Protein AF-A0A1G0RDV7-F1 (afdb_monomer_lite)

Sequence (109 aa):
MDTRDFYDDLFNNMIEGRGFKQSAVLSTDEDDYTVSVLFNNENALKKIFEIDWTGSNPFALIRESELYDAKQGDEIVIEDENEGSPFYIKEIQLNGKGAALIELSYDQT

pLDDT: mean 81.42, std 12.96, range [42.25, 94.56]

Radius of gyration: 13.07 Å; chains: 1; bounding box: 33×29×36 Å

Secondary structure (DSSP, 8-state):
--HHHHHHHHHHHGGGTTS--EEEEEE-SS-EEEEEEEET-HHHHHHHTS-----SS-EEEEEGGG-TT--TT-EEEETTSGGGPPEEEEEEEE-SSSEEEEEEESS--

Structure (mmCIF, N/CA/C/O backbone):
data_AF-A0A1G0RDV7-F1
#
_entry.id   AF-A0A1G0RDV7-F1
#
loop_
_atom_site.group_PDB
_atom_site.id
_atom_site.type_symbol
_atom_site.label_atom_id
_atom_site.label_alt_id
_atom_site.label_comp_id
_atom_site.label_asym_id
_atom_site.label_entity_id
_atom_site.label_seq_id
_atom_site.pdbx_PDB_ins_code
_atom_site.Cartn_x
_atom_site.Cartn_y
_atom_site.Cartn_z
_atom_site.occupancy
_atom_site.B_iso_or_equiv
_atom_site.auth_seq_id
_atom_site.auth_comp_id
_atom_site.auth_asym_id
_atom_site.auth_atom_id
_atom_site.pdbx_PDB_model_num
ATOM 1 N N . MET A 1 1 ? 8.151 -13.552 -20.509 1.00 55.28 1 MET A N 1
ATOM 2 C CA . MET A 1 1 ? 8.091 -13.214 -19.080 1.00 55.28 1 MET A CA 1
ATOM 3 C C . MET A 1 1 ? 6.745 -12.560 -18.895 1.00 55.28 1 MET A C 1
ATOM 5 O O . MET A 1 1 ? 6.481 -11.598 -19.613 1.00 55.28 1 MET A O 1
ATOM 9 N N . ASP A 1 2 ? 5.857 -13.180 -18.125 1.00 61.94 2 ASP A N 1
ATOM 10 C CA . ASP A 1 2 ? 4.539 -12.604 -17.869 1.00 61.94 2 ASP A CA 1
ATOM 11 C C . ASP A 1 2 ? 4.734 -11.311 -17.063 1.00 61.94 2 ASP A C 1
ATOM 13 O O . ASP A 1 2 ? 5.685 -11.205 -16.283 1.00 61.94 2 ASP A O 1
ATOM 17 N N . THR A 1 3 ? 3.896 -10.296 -17.267 1.00 57.94 3 THR A N 1
ATOM 18 C CA . THR A 1 3 ? 4.032 -9.042 -16.508 1.00 57.94 3 THR A CA 1
ATOM 19 C C . THR A 1 3 ? 3.881 -9.303 -15.016 1.00 57.94 3 THR A C 1
ATOM 21 O O . THR A 1 3 ? 4.558 -8.663 -14.224 1.00 57.94 3 THR A O 1
ATOM 24 N N . ARG A 1 4 ? 3.079 -10.306 -14.645 1.00 59.06 4 ARG A N 1
ATOM 25 C CA . ARG A 1 4 ? 2.892 -10.740 -13.260 1.00 59.06 4 ARG A CA 1
ATOM 26 C C . ARG A 1 4 ? 4.187 -11.261 -12.624 1.00 59.06 4 ARG A C 1
ATOM 28 O O . ARG A 1 4 ? 4.545 -10.798 -11.547 1.00 59.06 4 ARG A O 1
ATOM 35 N N . ASP A 1 5 ? 4.927 -12.112 -13.338 1.00 64.69 5 ASP A N 1
ATOM 36 C CA . ASP A 1 5 ? 6.223 -12.634 -12.877 1.00 64.69 5 ASP A CA 1
ATOM 37 C C . ASP A 1 5 ? 7.239 -11.504 -12.684 1.00 64.69 5 ASP A C 1
ATOM 39 O O . ASP A 1 5 ? 8.012 -11.522 -11.736 1.00 64.69 5 ASP A O 1
ATOM 43 N N . PHE A 1 6 ? 7.214 -10.483 -13.551 1.00 66.50 6 PHE A N 1
ATOM 44 C CA . PHE A 1 6 ? 8.087 -9.318 -13.412 1.00 66.50 6 PHE A CA 1
ATOM 45 C C . PHE A 1 6 ? 7.798 -8.526 -12.135 1.00 66.50 6 PHE A C 1
ATOM 47 O O . PHE A 1 6 ? 8.747 -8.110 -11.482 1.00 66.50 6 PHE A O 1
ATOM 54 N N . TYR A 1 7 ? 6.532 -8.308 -11.762 1.00 64.62 7 TYR A N 1
ATOM 55 C CA . TYR A 1 7 ? 6.209 -7.583 -10.527 1.00 64.62 7 TYR A CA 1
ATOM 56 C C . TYR A 1 7 ? 6.463 -8.428 -9.284 1.00 64.62 7 TYR A C 1
ATOM 58 O O . TYR A 1 7 ? 7.006 -7.898 -8.318 1.00 64.62 7 TYR A O 1
ATOM 66 N N . ASP A 1 8 ? 6.170 -9.727 -9.315 1.00 67.25 8 ASP A N 1
ATOM 67 C CA . ASP A 1 8 ? 6.534 -10.632 -8.223 1.00 67.25 8 ASP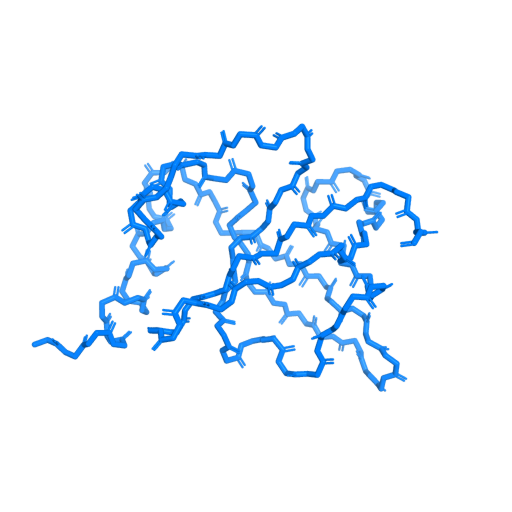 A CA 1
ATOM 68 C C . ASP A 1 8 ? 8.053 -10.663 -8.027 1.00 67.25 8 ASP A C 1
ATOM 70 O O . ASP A 1 8 ? 8.530 -10.443 -6.911 1.00 67.25 8 ASP A O 1
ATOM 74 N N . ASP A 1 9 ? 8.820 -10.810 -9.110 1.00 69.31 9 ASP A N 1
ATOM 75 C CA . ASP A 1 9 ? 10.278 -10.728 -9.092 1.00 69.31 9 ASP A CA 1
ATOM 76 C C . ASP A 1 9 ? 10.767 -9.341 -8.688 1.00 69.31 9 ASP A C 1
ATOM 78 O O . ASP A 1 9 ? 11.767 -9.243 -7.995 1.00 69.31 9 ASP A O 1
ATOM 82 N N . LEU A 1 10 ? 10.109 -8.252 -9.072 1.00 67.12 10 LEU A N 1
ATOM 83 C CA . LEU A 1 10 ? 10.519 -6.898 -8.705 1.00 67.12 10 LEU A CA 1
ATOM 84 C C . LEU A 1 10 ? 10.269 -6.626 -7.217 1.00 67.12 10 LEU A C 1
ATOM 86 O O . LEU A 1 10 ? 11.157 -6.104 -6.544 1.00 67.12 10 LEU A O 1
ATOM 90 N N . PHE A 1 11 ? 9.119 -7.038 -6.680 1.00 67.06 11 PHE A N 1
ATOM 91 C CA . PHE A 1 11 ? 8.852 -7.016 -5.241 1.00 67.06 11 PHE A CA 1
ATOM 92 C C . PHE A 1 11 ? 9.804 -7.939 -4.479 1.00 67.06 11 PHE A C 1
ATOM 94 O O . PHE A 1 11 ? 10.169 -7.598 -3.361 1.00 67.06 11 PHE A O 1
ATOM 101 N N . ASN A 1 12 ? 10.227 -9.063 -5.072 1.00 66.00 12 ASN A N 1
ATOM 102 C CA . ASN A 1 12 ? 11.181 -10.003 -4.477 1.00 66.00 12 ASN A CA 1
ATOM 103 C C . ASN A 1 12 ? 12.653 -9.559 -4.613 1.00 66.00 12 ASN A C 1
ATOM 105 O O . ASN A 1 12 ? 13.457 -9.870 -3.747 1.00 66.00 12 ASN A O 1
ATOM 109 N N . ASN A 1 13 ? 13.029 -8.823 -5.663 1.00 60.53 13 ASN A N 1
ATOM 110 C CA . ASN A 1 13 ? 14.410 -8.396 -5.938 1.00 60.53 13 ASN A CA 1
ATOM 111 C C . ASN A 1 13 ? 14.721 -7.005 -5.374 1.00 60.53 13 ASN A C 1
ATOM 113 O O . ASN A 1 13 ? 15.866 -6.725 -5.025 1.00 60.53 13 ASN A O 1
ATOM 117 N N . MET A 1 14 ? 13.729 -6.117 -5.228 1.00 59.03 14 MET A N 1
ATOM 118 C CA . MET A 1 14 ? 13.939 -4.847 -4.515 1.00 59.03 14 MET A CA 1
ATOM 119 C C . MET A 1 14 ? 14.223 -5.052 -3.014 1.00 59.03 14 MET A C 1
ATOM 121 O O . MET A 1 14 ? 14.718 -4.129 -2.368 1.00 59.03 14 MET A O 1
ATOM 125 N N . ILE A 1 15 ? 14.037 -6.284 -2.519 1.00 50.41 15 ILE A N 1
ATOM 126 C CA . ILE A 1 15 ? 14.410 -6.789 -1.186 1.00 50.41 15 ILE A CA 1
ATOM 127 C C . ILE A 1 15 ? 15.919 -6.705 -0.928 1.00 50.41 15 ILE A C 1
ATOM 129 O O . ILE A 1 15 ? 16.330 -6.455 0.201 1.00 50.41 15 ILE A O 1
ATOM 133 N N . GLU A 1 16 ? 16.766 -6.859 -1.946 1.00 48.00 16 GLU A N 1
ATOM 134 C CA . GLU A 1 16 ? 18.219 -6.950 -1.733 1.00 48.00 16 GLU A CA 1
ATOM 135 C C . GLU A 1 16 ? 18.950 -5.602 -1.898 1.00 48.00 16 GLU A C 1
ATOM 137 O O . GLU A 1 16 ? 20.147 -5.496 -1.633 1.00 48.00 16 GLU A O 1
ATOM 142 N N . GLY A 1 17 ? 18.250 -4.544 -2.333 1.00 42.25 17 GLY A N 1
ATOM 143 C CA . GLY A 1 17 ? 18.893 -3.456 -3.076 1.00 42.25 17 GLY A CA 1
ATOM 144 C C . GLY A 1 17 ? 18.825 -2.026 -2.537 1.00 42.25 17 GLY A C 1
ATOM 145 O O . GLY A 1 17 ? 19.352 -1.169 -3.241 1.00 42.25 17 GLY A O 1
ATOM 146 N N . ARG A 1 18 ? 18.249 -1.749 -1.349 1.00 46.16 18 ARG A N 1
ATOM 147 C CA . ARG A 1 18 ? 18.056 -0.407 -0.696 1.00 46.16 18 ARG A CA 1
ATOM 148 C C . ARG A 1 18 ? 16.605 0.105 -0.583 1.00 46.16 18 ARG A C 1
ATOM 150 O O . ARG A 1 18 ? 16.389 1.309 -0.487 1.00 46.16 18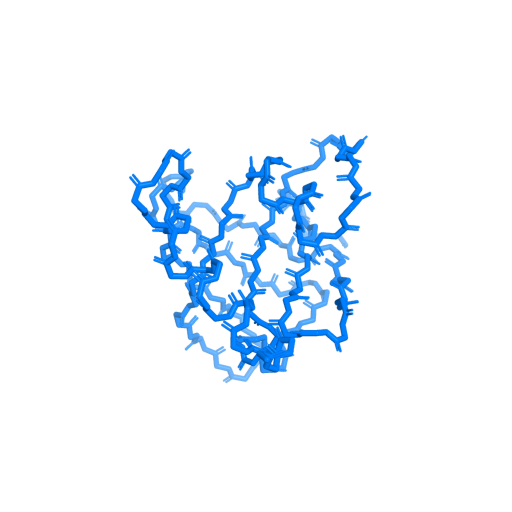 ARG A O 1
ATOM 157 N N . GLY A 1 19 ? 15.611 -0.774 -0.540 1.00 53.34 19 GLY A N 1
ATOM 158 C CA . GLY A 1 19 ? 14.264 -0.412 -0.095 1.00 53.34 19 GLY A CA 1
ATOM 159 C C . GLY A 1 19 ? 13.689 -1.581 0.673 1.00 53.34 19 GLY A C 1
ATOM 160 O O . GLY A 1 19 ? 13.185 -2.511 0.055 1.00 53.34 19 GLY A O 1
ATOM 161 N N . PHE A 1 20 ? 13.876 -1.586 1.991 1.00 63.38 20 PHE A N 1
ATOM 162 C CA . PHE A 1 20 ? 13.474 -2.707 2.831 1.00 63.38 20 PHE A CA 1
ATOM 163 C C . PHE A 1 20 ? 11.976 -2.950 2.655 1.00 63.38 20 PHE A C 1
ATOM 165 O O . PHE A 1 20 ? 11.170 -2.034 2.801 1.00 63.38 20 PHE A O 1
ATOM 172 N N . LYS A 1 21 ? 11.626 -4.179 2.273 1.00 74.31 21 LYS A N 1
ATOM 173 C CA . LYS A 1 21 ? 10.262 -4.685 2.353 1.00 74.31 21 LYS A CA 1
ATOM 174 C C . LYS A 1 21 ? 9.864 -4.613 3.823 1.00 74.31 21 LYS A C 1
ATOM 176 O O . LYS A 1 21 ? 10.498 -5.275 4.640 1.00 74.31 21 LYS A O 1
ATOM 181 N N . GLN A 1 22 ? 8.876 -3.789 4.133 1.00 81.94 22 GLN A N 1
ATOM 182 C CA . GLN A 1 22 ? 8.375 -3.632 5.489 1.00 81.94 22 GLN A CA 1
ATOM 183 C C . GLN A 1 22 ? 7.088 -4.432 5.635 1.00 81.94 22 GLN A C 1
ATOM 185 O O . GLN A 1 22 ? 6.296 -4.540 4.693 1.00 81.94 22 GLN A O 1
ATOM 190 N N . SER A 1 23 ? 6.911 -5.022 6.808 1.00 87.19 23 SER A N 1
ATOM 191 C CA . SER A 1 23 ? 5.628 -5.579 7.202 1.00 87.19 23 SER A CA 1
ATOM 192 C C . SER A 1 23 ? 4.714 -4.433 7.608 1.00 87.19 23 SER A C 1
ATOM 194 O O . SER A 1 23 ? 5.128 -3.512 8.315 1.00 87.19 23 SER A O 1
ATOM 196 N N . ALA A 1 24 ? 3.469 -4.493 7.162 1.00 89.44 24 ALA A N 1
ATOM 197 C CA . ALA A 1 24 ? 2.425 -3.624 7.661 1.00 89.44 24 ALA A CA 1
ATOM 198 C C . ALA A 1 24 ? 1.194 -4.452 8.016 1.00 89.44 24 ALA A C 1
ATOM 200 O O . ALA A 1 24 ? 0.932 -5.478 7.391 1.00 89.44 24 ALA A O 1
ATOM 201 N N . VAL A 1 25 ? 0.445 -4.020 9.018 1.00 92.06 25 VAL A N 1
ATOM 202 C CA . VAL A 1 25 ? -0.873 -4.564 9.339 1.00 92.06 25 VAL A CA 1
ATOM 203 C C . VAL A 1 25 ? -1.898 -3.641 8.711 1.00 92.06 25 VAL A C 1
ATOM 205 O O . VAL A 1 25 ? -1.880 -2.444 8.985 1.00 92.06 25 VAL A O 1
ATOM 208 N N . LEU A 1 26 ? -2.740 -4.189 7.843 1.00 92.75 26 LEU A N 1
ATOM 209 C CA . LEU A 1 26 ? -3.863 -3.483 7.249 1.00 92.75 26 LEU A CA 1
ATOM 210 C C . LEU A 1 26 ? -5.133 -3.932 7.972 1.00 92.75 26 LEU A C 1
ATOM 212 O O . LEU A 1 26 ? -5.397 -5.132 8.071 1.00 92.75 26 LEU A O 1
ATOM 216 N N . SER A 1 27 ? -5.869 -2.963 8.498 1.00 92.38 27 SER A N 1
ATOM 217 C CA . SER A 1 27 ? -7.082 -3.159 9.286 1.00 92.38 27 SER A CA 1
ATOM 218 C C . SER A 1 27 ? -8.277 -2.656 8.494 1.00 92.38 27 SER A C 1
ATOM 220 O O . SER A 1 27 ? -8.400 -1.459 8.222 1.00 92.38 27 SER A O 1
ATOM 222 N N . THR A 1 28 ? -9.136 -3.593 8.103 1.00 89.88 28 THR A N 1
ATOM 223 C CA . THR A 1 28 ? -10.370 -3.332 7.350 1.00 89.88 28 THR A CA 1
ATOM 224 C C . THR A 1 28 ? -11.592 -3.453 8.263 1.00 89.88 28 THR A C 1
ATOM 226 O O . THR A 1 28 ? -11.481 -3.848 9.421 1.00 89.88 28 THR A O 1
ATOM 229 N N . ASP A 1 29 ? -12.787 -3.166 7.740 1.00 86.44 29 ASP A N 1
ATOM 230 C CA . ASP A 1 29 ? -14.039 -3.401 8.479 1.00 86.44 29 ASP A CA 1
ATOM 231 C C . ASP A 1 29 ? -14.277 -4.886 8.833 1.00 86.44 29 ASP A C 1
ATOM 233 O O . ASP A 1 29 ? -15.076 -5.176 9.728 1.00 86.44 29 ASP A O 1
ATOM 237 N N . GLU A 1 30 ? -13.653 -5.822 8.108 1.00 84.25 30 GLU A N 1
ATOM 238 C CA . GLU A 1 30 ? -13.906 -7.261 8.248 1.00 84.25 30 GLU A CA 1
ATOM 239 C C . GLU A 1 30 ? -12.837 -7.973 9.081 1.00 84.25 30 GLU A C 1
ATOM 241 O O . GLU A 1 30 ? -13.185 -8.699 10.011 1.00 84.25 30 GLU A O 1
ATOM 246 N N . ASP A 1 31 ? -11.559 -7.757 8.762 1.00 88.94 31 ASP A N 1
ATOM 247 C CA . ASP A 1 31 ? -10.424 -8.423 9.406 1.00 88.94 31 ASP A CA 1
ATOM 248 C C . ASP A 1 31 ? -9.137 -7.578 9.333 1.00 88.94 31 ASP A C 1
ATOM 250 O O . ASP A 1 31 ? -8.974 -6.704 8.472 1.00 88.94 31 ASP A O 1
ATOM 254 N N . ASP A 1 32 ? -8.198 -7.919 10.219 1.00 91.25 32 ASP A N 1
ATOM 255 C CA . ASP A 1 32 ? -6.818 -7.436 10.206 1.00 91.25 32 ASP A CA 1
ATOM 256 C C . ASP A 1 32 ? -5.910 -8.466 9.525 1.00 91.25 32 ASP A C 1
ATOM 258 O O . ASP A 1 32 ? -5.941 -9.659 9.852 1.00 91.25 32 ASP A O 1
ATOM 262 N N . TYR A 1 33 ? -5.039 -8.024 8.622 1.00 91.06 33 TYR A N 1
ATOM 263 C CA . TYR A 1 33 ? -4.071 -8.913 7.980 1.00 91.06 33 TYR A CA 1
ATOM 264 C C . TYR A 1 33 ? -2.731 -8.238 7.708 1.00 91.06 33 TYR A C 1
ATOM 266 O O . TYR A 1 33 ? -2.623 -7.040 7.454 1.00 91.06 33 TYR A O 1
ATOM 274 N N . THR A 1 34 ? -1.671 -9.043 7.756 1.00 90.44 34 THR A N 1
ATOM 275 C CA . THR A 1 34 ? -0.314 -8.577 7.475 1.00 90.44 34 THR A CA 1
ATOM 276 C C . THR A 1 34 ? -0.057 -8.564 5.976 1.00 90.44 34 THR A C 1
ATOM 278 O O . THR A 1 34 ? -0.247 -9.568 5.286 1.00 90.44 34 THR A O 1
ATOM 281 N N . VAL A 1 35 ? 0.447 -7.438 5.494 1.00 88.62 35 VAL A N 1
ATOM 282 C CA . VAL A 1 35 ? 0.824 -7.204 4.108 1.00 88.62 35 VAL A CA 1
ATOM 283 C C . VAL A 1 35 ? 2.281 -6.802 3.999 1.00 88.62 35 VAL A C 1
ATOM 285 O O . VAL A 1 35 ? 2.913 -6.304 4.932 1.00 88.62 35 VAL A O 1
ATOM 288 N N . SER A 1 36 ? 2.817 -7.014 2.808 1.00 87.06 36 SER A N 1
ATOM 289 C CA . SER A 1 36 ? 4.154 -6.582 2.447 1.00 87.06 36 SER A CA 1
ATOM 290 C C . SER A 1 36 ? 4.121 -5.239 1.730 1.00 87.06 36 SER A C 1
ATOM 292 O O . SER A 1 36 ? 3.541 -5.139 0.650 1.00 87.06 36 SER A O 1
ATOM 294 N N . VAL A 1 37 ? 4.812 -4.229 2.257 1.00 87.81 37 VAL A N 1
ATOM 295 C CA . VAL A 1 37 ? 4.843 -2.898 1.638 1.00 87.81 37 VAL A CA 1
ATOM 296 C C . VAL A 1 37 ? 6.249 -2.405 1.330 1.00 87.81 37 VAL A C 1
ATOM 298 O O . VAL A 1 37 ? 7.235 -2.742 1.988 1.00 87.81 37 VAL A O 1
ATOM 301 N N . LEU A 1 38 ? 6.334 -1.554 0.312 1.00 88.50 38 LEU A N 1
ATOM 302 C CA . LEU A 1 38 ? 7.478 -0.684 0.068 1.00 88.50 38 LEU A CA 1
ATOM 303 C C . LEU A 1 38 ? 7.059 0.739 0.419 1.00 88.50 38 LEU A C 1
ATOM 305 O O . LEU A 1 38 ? 6.427 1.427 -0.386 1.00 88.50 38 LEU A O 1
ATOM 309 N N . PHE A 1 39 ? 7.391 1.160 1.632 1.00 88.44 39 PHE A N 1
ATOM 310 C CA . PHE A 1 39 ? 7.038 2.477 2.142 1.00 88.44 39 PHE A CA 1
ATOM 311 C C . PHE A 1 39 ? 7.963 3.564 1.582 1.00 88.44 39 PHE A C 1
ATOM 313 O O . PHE A 1 39 ? 9.183 3.388 1.565 1.00 88.44 39 PHE A O 1
ATOM 320 N N . ASN A 1 40 ? 7.385 4.666 1.092 1.00 88.44 40 ASN A N 1
ATOM 321 C CA . ASN A 1 40 ? 8.072 5.853 0.559 1.00 88.44 40 ASN A CA 1
ATOM 322 C C . ASN A 1 40 ? 9.240 5.550 -0.400 1.00 88.44 40 ASN A C 1
ATOM 324 O O . ASN A 1 40 ? 10.256 6.248 -0.437 1.00 88.44 40 ASN A O 1
ATOM 328 N N . ASN A 1 41 ? 9.115 4.493 -1.204 1.00 87.06 41 ASN A N 1
ATOM 329 C CA . ASN A 1 41 ? 10.167 4.073 -2.121 1.00 87.06 41 ASN A CA 1
ATOM 330 C C . ASN A 1 41 ? 9.955 4.675 -3.518 1.00 87.06 41 ASN A C 1
ATOM 332 O O . ASN A 1 41 ? 9.383 4.045 -4.409 1.00 87.06 41 ASN A O 1
ATOM 336 N N . GLU A 1 42 ? 10.452 5.895 -3.727 1.00 87.12 42 GLU A N 1
ATOM 337 C CA . GLU A 1 42 ? 10.322 6.622 -5.003 1.00 87.12 42 GLU A CA 1
ATOM 338 C C . GLU A 1 42 ? 10.969 5.886 -6.186 1.00 87.12 42 GLU A C 1
ATOM 340 O O . GLU A 1 42 ? 10.454 5.903 -7.303 1.00 87.12 42 GLU A O 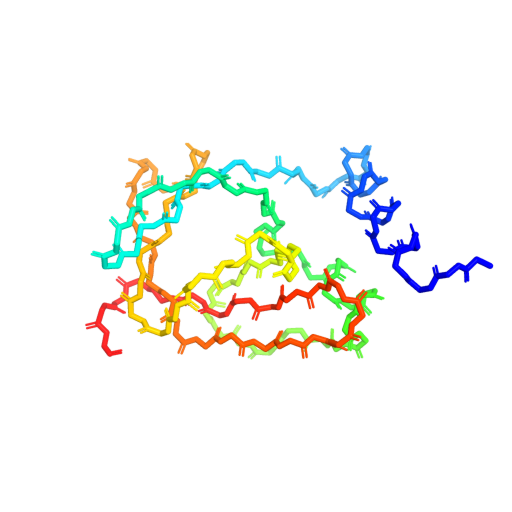1
ATOM 345 N N . ASN A 1 43 ? 12.079 5.179 -5.950 1.00 83.38 43 ASN A N 1
ATOM 346 C CA . ASN A 1 43 ? 12.743 4.400 -6.997 1.00 83.38 43 ASN A CA 1
ATOM 347 C C . ASN A 1 43 ? 11.862 3.242 -7.479 1.00 83.38 43 ASN A C 1
ATOM 349 O O . ASN A 1 43 ? 11.808 2.961 -8.678 1.00 83.38 43 ASN A O 1
ATOM 353 N N . ALA A 1 44 ? 11.197 2.558 -6.547 1.00 82.00 44 ALA A N 1
ATOM 354 C CA . ALA A 1 44 ? 10.237 1.509 -6.856 1.00 82.00 44 ALA A CA 1
ATOM 355 C C . ALA A 1 44 ? 9.023 2.083 -7.587 1.00 82.00 44 ALA A C 1
ATOM 357 O O . ALA A 1 44 ? 8.626 1.534 -8.612 1.00 82.00 44 ALA A O 1
ATOM 358 N N . LEU A 1 45 ? 8.498 3.219 -7.123 1.00 86.88 45 LEU A N 1
ATOM 359 C CA . LEU A 1 45 ? 7.374 3.897 -7.762 1.00 86.88 45 LEU A CA 1
ATOM 360 C C . LEU A 1 45 ? 7.688 4.217 -9.226 1.00 86.88 45 LEU A C 1
ATOM 362 O O . LEU A 1 45 ? 6.955 3.802 -10.122 1.00 86.88 45 LEU A O 1
ATOM 366 N N . LYS A 1 46 ? 8.834 4.850 -9.483 1.00 87.31 46 LYS A N 1
ATOM 367 C CA . LYS A 1 46 ? 9.272 5.190 -10.839 1.00 87.31 46 LYS A CA 1
ATOM 368 C C . LYS A 1 46 ? 9.474 3.966 -11.727 1.00 87.31 46 LYS A C 1
ATOM 370 O O . LYS A 1 46 ? 9.244 4.038 -12.926 1.00 87.31 46 LYS A O 1
ATOM 375 N N . LYS A 1 47 ? 9.896 2.829 -11.172 1.00 83.75 47 LYS A N 1
ATOM 376 C CA . LYS A 1 47 ? 10.057 1.582 -11.939 1.00 83.75 47 LYS A CA 1
ATOM 377 C C . LYS A 1 47 ? 8.736 0.862 -12.210 1.00 83.75 47 LYS A C 1
ATOM 379 O O . LYS A 1 47 ? 8.600 0.244 -13.260 1.00 83.75 47 LYS A O 1
ATOM 384 N N . ILE A 1 48 ? 7.803 0.888 -11.260 1.00 83.00 48 ILE A N 1
ATOM 385 C CA . ILE A 1 48 ? 6.552 0.116 -11.307 1.00 83.00 48 ILE A CA 1
ATOM 386 C C . ILE A 1 48 ? 5.461 0.874 -12.058 1.00 83.00 48 ILE A C 1
ATOM 388 O O . ILE A 1 48 ? 4.763 0.280 -12.883 1.00 83.00 48 ILE A O 1
ATOM 392 N N . PHE A 1 49 ? 5.325 2.159 -11.741 1.00 85.50 49 PHE A N 1
ATOM 393 C CA . PHE A 1 49 ? 4.272 3.052 -12.217 1.00 85.50 49 PHE A CA 1
ATOM 394 C C . PHE A 1 49 ? 4.771 4.052 -13.264 1.00 85.50 49 PHE A C 1
ATOM 396 O O . PHE A 1 49 ? 3.954 4.752 -13.848 1.00 85.50 49 PHE A O 1
ATOM 403 N N . GLU A 1 50 ? 6.086 4.129 -13.513 1.00 88.31 50 GLU A N 1
ATOM 404 C CA . GLU A 1 50 ? 6.685 5.084 -14.463 1.00 88.31 50 GLU A CA 1
ATOM 405 C C . GLU A 1 50 ? 6.345 6.550 -14.141 1.00 88.31 50 GLU A C 1
ATOM 407 O O . GLU A 1 50 ? 6.359 7.413 -15.019 1.00 88.31 50 GLU A O 1
ATOM 412 N N . ILE A 1 51 ? 6.067 6.836 -12.863 1.00 86.44 51 ILE A N 1
ATOM 413 C CA . ILE A 1 51 ? 5.717 8.168 -12.359 1.00 86.44 51 ILE A CA 1
ATOM 414 C C . ILE A 1 51 ? 6.729 8.631 -11.310 1.00 86.44 51 ILE A C 1
ATOM 416 O O . ILE A 1 51 ? 7.341 7.823 -10.610 1.00 86.44 51 ILE A O 1
ATOM 420 N N . ASP A 1 52 ? 6.878 9.945 -11.189 1.00 87.31 52 ASP A N 1
ATOM 421 C CA . ASP A 1 52 ? 7.604 10.579 -10.092 1.00 87.31 52 ASP A CA 1
ATOM 422 C C . ASP A 1 52 ? 6.592 11.002 -9.015 1.00 87.31 52 ASP A C 1
ATOM 424 O O . ASP A 1 52 ? 5.548 11.575 -9.338 1.00 87.31 52 ASP A O 1
ATOM 428 N N . TRP A 1 53 ? 6.871 10.705 -7.740 1.00 87.44 53 TRP A N 1
ATOM 429 C CA . TRP A 1 53 ? 5.984 11.109 -6.647 1.00 87.44 53 TRP A CA 1
ATOM 430 C C . TRP A 1 53 ? 6.028 12.628 -6.478 1.00 87.44 53 TRP A C 1
ATOM 432 O O . TRP A 1 53 ? 7.095 13.213 -6.305 1.00 87.44 53 TRP A O 1
ATOM 442 N N . THR A 1 54 ? 4.865 13.274 -6.516 1.00 85.19 54 THR A N 1
ATOM 443 C CA . THR A 1 54 ? 4.737 14.726 -6.299 1.00 85.19 54 THR A CA 1
ATOM 444 C C . THR A 1 54 ? 3.890 15.067 -5.075 1.00 85.19 54 THR A C 1
ATOM 446 O O . THR A 1 54 ? 3.604 16.241 -4.839 1.00 85.19 54 THR A O 1
ATOM 449 N N . GLY A 1 55 ? 3.435 14.059 -4.327 1.00 78.38 55 GLY A N 1
ATOM 450 C CA . GLY A 1 55 ? 2.612 14.237 -3.137 1.00 78.38 55 GLY A CA 1
ATOM 451 C C . GLY A 1 55 ? 3.445 14.623 -1.915 1.00 78.38 55 GLY A C 1
ATOM 452 O O . GLY A 1 55 ? 4.572 14.169 -1.743 1.00 78.38 55 GLY A O 1
ATOM 453 N N . SER A 1 56 ? 2.874 15.441 -1.031 1.00 83.81 56 SER A N 1
ATOM 454 C CA . SER A 1 56 ? 3.452 15.691 0.303 1.00 83.81 56 SER A CA 1
ATOM 455 C C . SER A 1 56 ? 3.164 14.555 1.287 1.00 83.81 56 SER A C 1
ATOM 457 O O . SER A 1 56 ? 3.768 14.483 2.354 1.00 83.81 56 SER A O 1
ATOM 459 N N . ASN A 1 57 ? 2.197 13.711 0.938 1.00 89.31 57 ASN A N 1
ATOM 460 C CA . ASN A 1 57 ? 1.744 12.600 1.746 1.00 89.31 57 ASN A CA 1
ATOM 461 C C . ASN A 1 57 ? 2.674 11.390 1.594 1.00 89.31 57 ASN A C 1
ATOM 463 O O . ASN A 1 57 ? 3.256 11.202 0.520 1.00 89.31 57 ASN A O 1
ATOM 467 N N . PRO A 1 58 ? 2.812 10.569 2.648 1.00 91.06 58 PRO A N 1
ATOM 468 C CA . PRO A 1 58 ? 3.482 9.288 2.534 1.00 91.06 58 PRO A CA 1
ATOM 469 C C . PRO A 1 58 ? 2.717 8.356 1.589 1.00 91.06 58 PRO A C 1
ATOM 471 O O . PRO A 1 58 ? 1.511 8.500 1.382 1.00 91.06 58 PRO A O 1
ATOM 474 N N . PHE A 1 59 ? 3.415 7.377 1.030 1.00 91.88 59 PHE A N 1
ATOM 475 C CA . PHE A 1 59 ? 2.804 6.348 0.200 1.00 91.88 59 PHE A CA 1
ATOM 476 C C . PHE A 1 59 ? 3.419 4.978 0.462 1.00 91.88 59 PHE A C 1
ATOM 478 O O . PHE A 1 59 ? 4.560 4.848 0.913 1.00 91.88 59 PHE A O 1
ATOM 485 N N . ALA A 1 60 ? 2.665 3.940 0.130 1.00 91.12 60 ALA A N 1
ATOM 486 C CA . ALA A 1 60 ? 3.110 2.560 0.168 1.00 91.12 60 ALA A CA 1
ATOM 487 C C . ALA A 1 60 ? 2.825 1.887 -1.173 1.00 91.12 60 ALA A C 1
ATOM 489 O O . ALA A 1 60 ? 1.781 2.101 -1.785 1.00 91.12 60 ALA A O 1
ATOM 490 N N . LEU A 1 61 ? 3.755 1.055 -1.634 1.00 90.00 61 LEU A N 1
ATOM 491 C CA . LEU A 1 61 ? 3.503 0.145 -2.749 1.00 90.00 61 LEU A CA 1
ATOM 492 C C . LEU A 1 61 ? 3.233 -1.245 -2.192 1.00 90.00 61 LEU A C 1
ATOM 494 O O . LEU A 1 61 ? 4.037 -1.759 -1.414 1.00 90.00 61 LEU A O 1
ATOM 498 N N . ILE A 1 62 ? 2.139 -1.851 -2.629 1.00 89.12 62 ILE A N 1
ATOM 499 C CA . ILE A 1 62 ? 1.676 -3.176 -2.211 1.00 89.12 62 ILE A CA 1
ATOM 500 C C . ILE A 1 62 ? 1.384 -4.025 -3.451 1.00 89.12 62 ILE A C 1
ATOM 502 O O . ILE A 1 62 ? 1.201 -3.497 -4.552 1.00 89.12 62 ILE A O 1
ATOM 506 N N . ARG A 1 63 ? 1.311 -5.346 -3.306 1.00 87.88 63 ARG A N 1
ATOM 507 C CA . ARG A 1 63 ? 0.753 -6.196 -4.362 1.00 87.88 63 ARG A CA 1
ATOM 508 C C . ARG A 1 63 ? -0.761 -6.032 -4.421 1.00 87.88 63 ARG A C 1
ATOM 510 O O . ARG A 1 63 ? -1.428 -6.046 -3.393 1.00 87.88 63 ARG A O 1
ATOM 517 N N . GLU A 1 64 ? -1.324 -5.979 -5.625 1.00 89.00 64 GLU A N 1
ATOM 518 C CA . GLU A 1 64 ? -2.788 -5.906 -5.793 1.00 89.00 64 GLU A CA 1
ATOM 519 C C . GLU A 1 64 ? -3.495 -7.107 -5.147 1.00 89.00 64 GLU A C 1
ATOM 521 O O . GLU A 1 64 ? -4.586 -6.971 -4.611 1.00 89.00 64 GLU A O 1
ATOM 526 N N . SER A 1 65 ? -2.856 -8.280 -5.140 1.00 85.62 65 SER A N 1
ATOM 527 C CA . SER A 1 65 ? -3.400 -9.484 -4.503 1.00 85.62 65 SER A CA 1
ATOM 528 C C . SER A 1 65 ? -3.411 -9.441 -2.973 1.00 85.62 65 SER A C 1
ATOM 530 O O . SER A 1 65 ? -4.065 -10.281 -2.368 1.00 85.62 65 SER A O 1
ATOM 532 N N . GLU A 1 66 ? -2.651 -8.535 -2.356 1.00 87.31 66 GLU A N 1
ATOM 533 C CA . GLU A 1 66 ? -2.608 -8.348 -0.900 1.00 87.31 66 GLU A CA 1
ATOM 534 C C . GLU A 1 66 ? -3.563 -7.240 -0.439 1.00 87.31 66 GLU A C 1
ATOM 536 O O . GLU A 1 66 ? -3.722 -7.053 0.759 1.00 87.31 66 GLU A O 1
ATOM 541 N N . LEU A 1 67 ? -4.210 -6.510 -1.357 1.00 86.12 67 LEU A N 1
ATOM 542 C CA . LEU A 1 67 ? -5.179 -5.480 -0.982 1.00 86.12 67 LEU A CA 1
ATOM 543 C C . LEU A 1 67 ? -6.488 -6.057 -0.446 1.00 86.12 67 LEU A C 1
ATOM 545 O O . LEU A 1 67 ? -7.110 -5.381 0.353 1.00 86.12 67 LEU A O 1
ATOM 549 N N . TYR A 1 68 ? -6.900 -7.264 -0.849 1.00 82.19 68 TYR A N 1
ATOM 550 C CA . TYR A 1 68 ? -8.201 -7.851 -0.483 1.00 82.19 68 TYR A CA 1
ATOM 551 C C . TYR A 1 68 ? -9.356 -6.835 -0.610 1.00 82.19 68 TYR A C 1
ATOM 553 O O . TYR A 1 68 ? -9.631 -6.387 -1.725 1.00 82.19 68 TYR A O 1
ATOM 561 N N . ASP A 1 69 ? -9.984 -6.463 0.509 1.00 85.88 69 ASP A N 1
ATOM 562 C CA . ASP A 1 69 ? -11.113 -5.530 0.602 1.00 85.88 69 ASP A CA 1
ATOM 563 C C . ASP A 1 69 ? -10.706 -4.127 1.094 1.00 85.88 69 ASP A C 1
ATOM 565 O O . ASP A 1 69 ? -11.568 -3.295 1.389 1.00 85.88 69 ASP A O 1
ATOM 569 N N . ALA A 1 70 ? -9.397 -3.844 1.140 1.00 89.69 70 ALA A N 1
ATOM 570 C CA . ALA A 1 70 ? -8.855 -2.555 1.548 1.00 89.69 70 ALA A CA 1
ATOM 571 C C . ALA A 1 70 ? -9.432 -1.402 0.718 1.00 89.69 70 ALA A C 1
ATOM 573 O O . ALA A 1 70 ? -9.453 -1.429 -0.520 1.00 89.69 70 ALA A O 1
ATOM 574 N N . LYS A 1 71 ? -9.842 -0.341 1.405 1.00 91.88 71 LYS A N 1
ATOM 575 C CA . LYS A 1 71 ? -10.476 0.843 0.821 1.00 91.88 71 LYS A CA 1
ATOM 576 C C . LYS A 1 71 ? -10.019 2.123 1.511 1.00 91.88 71 LYS A C 1
ATOM 578 O O . LYS A 1 71 ? -9.314 2.119 2.513 1.00 91.88 71 LYS A O 1
ATOM 583 N N . GLN A 1 72 ? -10.434 3.253 0.945 1.00 92.62 72 GLN A N 1
ATOM 584 C CA . GLN A 1 72 ? -10.211 4.556 1.562 1.00 92.62 72 GLN A CA 1
ATOM 585 C C . GLN A 1 72 ? -10.804 4.598 2.979 1.00 92.62 72 GLN A C 1
ATOM 587 O O . GLN A 1 72 ? -11.967 4.245 3.176 1.00 92.62 72 GLN A O 1
ATOM 592 N N . GLY A 1 73 ? -10.010 5.089 3.927 1.00 91.06 73 GLY A N 1
ATOM 593 C CA . GLY A 1 73 ? -10.345 5.199 5.343 1.00 91.06 73 GLY A CA 1
ATOM 594 C C . GLY A 1 73 ? -9.812 4.056 6.205 1.00 91.06 73 GLY A C 1
ATOM 595 O O . GLY A 1 73 ? -9.718 4.250 7.415 1.00 91.06 73 GLY A O 1
ATOM 596 N N . ASP A 1 74 ? -9.428 2.926 5.605 1.00 92.88 74 ASP A N 1
ATOM 597 C CA . ASP A 1 74 ? -8.860 1.791 6.337 1.00 92.88 74 ASP A CA 1
ATOM 598 C C . ASP A 1 74 ? -7.490 2.141 6.924 1.00 92.88 74 ASP A C 1
ATOM 600 O O . ASP A 1 74 ? -6.757 2.993 6.401 1.00 92.88 74 ASP A O 1
ATOM 604 N N . GLU A 1 75 ? -7.144 1.474 8.020 1.00 93.31 75 GLU A N 1
ATOM 605 C CA . GLU A 1 75 ? -5.907 1.730 8.747 1.00 93.31 75 GLU A CA 1
ATOM 606 C C . GLU A 1 75 ? -4.779 0.843 8.225 1.00 93.31 75 GLU A C 1
ATOM 608 O O . GLU A 1 75 ? -4.968 -0.325 7.880 1.00 93.31 75 GLU A O 1
ATOM 613 N N . ILE A 1 76 ? -3.573 1.398 8.191 1.00 92.12 76 ILE A N 1
ATOM 614 C CA . ILE A 1 76 ? -2.354 0.655 7.915 1.00 92.12 76 ILE A CA 1
ATOM 615 C C . ILE A 1 76 ? -1.257 1.063 8.894 1.00 92.12 76 ILE A C 1
ATOM 617 O O . ILE A 1 76 ? -0.837 2.219 8.960 1.00 92.12 76 ILE A O 1
ATOM 621 N N . VAL A 1 77 ? -0.774 0.090 9.659 1.00 91.62 77 VAL A N 1
ATOM 622 C CA . VAL A 1 77 ? 0.304 0.255 10.636 1.00 91.62 77 VAL A CA 1
ATOM 623 C C . VAL A 1 77 ? 1.559 -0.385 10.075 1.00 91.62 77 VAL A C 1
ATOM 625 O O . VAL A 1 77 ? 1.577 -1.581 9.808 1.00 91.62 77 VAL A O 1
ATOM 628 N N . ILE A 1 78 ? 2.619 0.395 9.899 1.00 88.62 78 ILE A N 1
ATOM 629 C CA . ILE A 1 78 ? 3.894 -0.095 9.371 1.00 88.62 78 ILE A CA 1
ATOM 630 C C . ILE A 1 78 ? 4.789 -0.449 10.562 1.00 88.62 78 ILE A C 1
ATOM 632 O O . ILE A 1 78 ? 5.099 0.424 11.365 1.00 88.62 78 ILE A O 1
ATOM 636 N N . GLU A 1 79 ? 5.176 -1.721 10.704 1.00 81.25 79 GLU A N 1
ATOM 637 C CA . GLU A 1 79 ? 5.739 -2.258 11.960 1.00 81.25 79 GLU A CA 1
ATOM 638 C C . GLU A 1 79 ? 7.060 -1.594 12.395 1.00 81.25 79 GLU A C 1
ATOM 640 O O . GLU A 1 79 ? 7.333 -1.510 13.592 1.00 81.25 79 GLU A O 1
ATOM 645 N N . ASP A 1 80 ? 7.852 -1.084 11.447 1.00 71.88 80 ASP A N 1
ATOM 646 C CA . ASP A 1 80 ? 9.147 -0.439 11.710 1.00 71.88 80 ASP A CA 1
ATOM 647 C C . ASP A 1 80 ? 9.089 1.105 11.684 1.00 71.88 80 ASP A C 1
ATOM 649 O O . ASP A 1 80 ? 10.095 1.767 11.955 1.00 71.88 80 ASP A O 1
ATOM 653 N N . GLU A 1 81 ? 7.929 1.705 11.393 1.00 64.44 81 GLU A N 1
ATOM 654 C CA . GLU A 1 81 ? 7.769 3.157 11.237 1.00 64.44 81 GLU A CA 1
ATOM 655 C C . GLU A 1 81 ? 6.795 3.733 12.284 1.00 64.44 81 GLU A C 1
ATOM 657 O O . GLU A 1 81 ? 5.797 3.124 12.664 1.00 64.44 81 GLU A O 1
ATOM 662 N N . ASN A 1 82 ? 7.0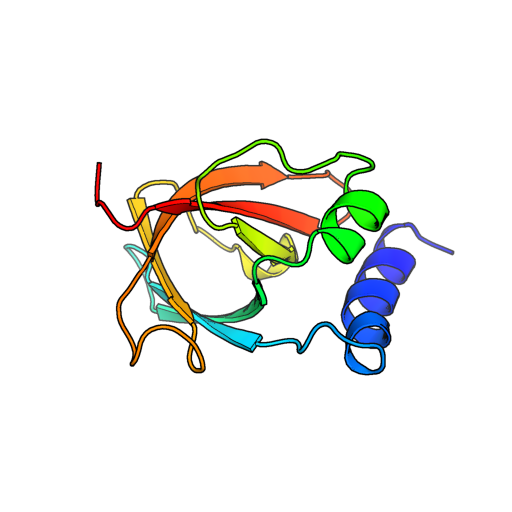77 4.952 12.762 1.00 59.66 82 ASN A N 1
ATOM 663 C CA . ASN A 1 82 ? 6.197 5.741 13.644 1.00 59.66 82 ASN A CA 1
ATOM 664 C C . ASN A 1 82 ? 5.752 5.097 14.979 1.00 59.66 82 ASN A C 1
ATOM 666 O O . ASN A 1 82 ? 4.676 5.427 15.485 1.00 59.66 82 ASN A O 1
ATOM 670 N N . GLU A 1 83 ? 6.561 4.215 15.578 1.00 63.38 83 GLU A N 1
ATOM 671 C CA . GLU A 1 83 ? 6.256 3.571 16.875 1.00 63.38 83 GLU A CA 1
ATOM 672 C C . GLU A 1 83 ? 4.852 2.918 16.918 1.00 63.38 83 GLU A C 1
ATOM 674 O O . GLU A 1 83 ? 4.218 2.857 17.971 1.00 63.38 83 GLU A O 1
ATOM 679 N N . GLY A 1 84 ? 4.347 2.444 15.770 1.00 62.34 84 GLY A N 1
ATOM 680 C CA . GLY A 1 84 ? 3.020 1.830 15.663 1.00 62.34 84 GLY A CA 1
ATOM 681 C C . GLY A 1 84 ? 1.853 2.812 15.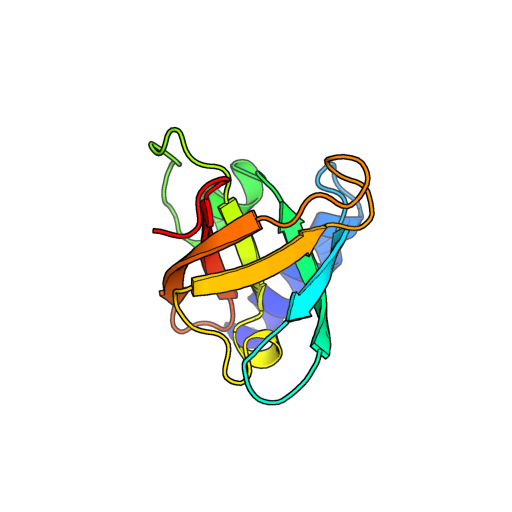497 1.00 62.34 84 GLY A C 1
ATOM 682 O O . GLY A 1 84 ? 0.706 2.419 15.704 1.00 62.34 84 GLY A O 1
ATOM 683 N N . SER A 1 85 ? 2.104 4.075 15.133 1.00 79.75 85 SER A N 1
ATOM 684 C CA . SER A 1 85 ? 1.016 4.998 14.772 1.00 79.75 85 SER A CA 1
ATOM 685 C C . SER A 1 85 ? 0.417 4.611 13.412 1.00 79.75 85 SER A C 1
ATOM 687 O O . SER A 1 85 ? 1.180 4.452 12.453 1.00 79.75 85 SER A O 1
ATOM 689 N N . PRO A 1 86 ? -0.918 4.481 13.295 1.00 88.31 86 PRO A N 1
ATOM 690 C CA . PRO A 1 86 ? -1.551 4.121 12.036 1.00 88.31 86 PRO A CA 1
ATOM 691 C C . PRO A 1 86 ? -1.473 5.272 11.036 1.00 88.31 86 PRO A C 1
ATOM 693 O O . PRO A 1 86 ? -1.597 6.449 11.384 1.00 88.31 86 PRO A O 1
ATOM 696 N N . PHE A 1 87 ? -1.313 4.908 9.772 1.00 93.06 87 PHE A N 1
ATOM 697 C CA . PHE A 1 87 ? -1.719 5.737 8.652 1.00 93.06 87 PHE A CA 1
ATOM 698 C C . PHE A 1 87 ? -3.118 5.325 8.203 1.00 93.06 87 PHE A C 1
ATOM 700 O O . PHE A 1 87 ? -3.539 4.193 8.424 1.00 93.06 87 PHE A O 1
ATOM 707 N N . TYR A 1 88 ? -3.804 6.219 7.505 1.00 93.56 88 TYR A N 1
ATOM 708 C CA . TYR A 1 88 ? -5.094 5.938 6.885 1.00 93.56 88 TYR A CA 1
ATOM 709 C C . TYR A 1 88 ? -4.952 5.945 5.371 1.00 93.56 88 TYR A C 1
ATOM 711 O O . TYR A 1 88 ? -4.276 6.813 4.802 1.00 93.56 88 TYR A O 1
ATOM 719 N N . ILE A 1 89 ? -5.602 4.994 4.708 1.00 94.06 89 ILE A N 1
ATOM 720 C CA . ILE A 1 89 ? -5.649 4.941 3.250 1.00 94.06 89 ILE A CA 1
ATOM 721 C C . ILE A 1 89 ? -6.441 6.142 2.748 1.00 94.06 89 ILE A C 1
ATOM 723 O O . ILE A 1 89 ? -7.637 6.274 3.005 1.00 94.06 89 ILE A O 1
ATOM 727 N N . LYS A 1 90 ? -5.784 7.003 1.978 1.00 94.00 90 LYS A N 1
ATOM 728 C CA . LYS A 1 90 ? -6.427 8.143 1.325 1.00 94.00 90 LYS A CA 1
ATOM 729 C C . LYS A 1 90 ? -6.880 7.797 -0.088 1.00 94.00 90 LYS A C 1
ATOM 731 O O . LYS A 1 90 ? -7.978 8.166 -0.489 1.00 94.00 90 LYS A O 1
ATOM 736 N N . GLU A 1 91 ? -6.040 7.098 -0.843 1.00 93.38 91 GLU A N 1
ATOM 737 C CA . GLU A 1 91 ? -6.344 6.686 -2.212 1.00 93.38 91 GLU A CA 1
ATOM 738 C C . GLU A 1 91 ? -5.608 5.390 -2.558 1.00 93.38 91 GLU A C 1
ATOM 740 O O . GLU A 1 91 ? -4.476 5.176 -2.124 1.00 93.38 91 GLU A O 1
ATOM 745 N N . ILE A 1 92 ? -6.245 4.542 -3.371 1.00 93.88 92 ILE A N 1
ATOM 746 C CA . ILE A 1 92 ? -5.647 3.329 -3.930 1.00 93.88 92 ILE A CA 1
ATOM 747 C C . ILE A 1 92 ? -5.640 3.449 -5.453 1.00 93.88 92 ILE A C 1
ATOM 749 O O . ILE A 1 92 ? -6.687 3.587 -6.086 1.00 93.88 92 ILE A O 1
ATOM 753 N N . GLN A 1 93 ? -4.456 3.344 -6.046 1.00 92.94 93 GLN A N 1
ATOM 754 C CA . GLN A 1 93 ? -4.242 3.368 -7.486 1.00 92.94 93 GLN A CA 1
ATOM 755 C C . GLN A 1 93 ? -3.683 2.017 -7.940 1.00 92.94 93 GLN A C 1
ATOM 757 O O . GLN A 1 93 ? -2.539 1.663 -7.650 1.00 92.94 93 GLN A O 1
ATOM 762 N N . LEU A 1 94 ? -4.502 1.253 -8.661 1.00 90.88 94 LEU A N 1
ATOM 763 C CA . LEU A 1 94 ? -4.115 -0.033 -9.245 1.00 90.88 94 LEU A CA 1
ATOM 764 C C . LEU A 1 94 ? -3.337 0.196 -10.545 1.00 90.88 94 LEU A C 1
ATOM 766 O O . LEU A 1 94 ? -3.747 1.015 -11.372 1.00 90.88 94 LEU A O 1
ATOM 770 N N . ASN A 1 95 ? -2.245 -0.538 -10.765 1.00 84.50 95 ASN A N 1
ATOM 771 C CA . ASN A 1 95 ? -1.508 -0.469 -12.030 1.00 84.50 95 ASN A CA 1
ATOM 772 C C . ASN A 1 95 ? -2.017 -1.467 -13.081 1.00 84.50 95 ASN A C 1
ATOM 774 O O . ASN A 1 95 ? -1.596 -1.399 -14.240 1.00 84.50 95 ASN A O 1
ATOM 778 N N . GLY A 1 96 ? -2.896 -2.398 -12.691 1.00 83.00 96 GLY A N 1
ATOM 779 C CA . GLY A 1 96 ? -3.474 -3.430 -13.555 1.00 83.00 96 GLY A CA 1
ATOM 780 C C . GLY A 1 96 ? -2.484 -4.524 -13.960 1.00 83.00 96 GLY A C 1
ATOM 781 O O . GLY A 1 96 ? -2.760 -5.322 -14.856 1.00 83.00 96 GLY A O 1
ATOM 782 N N . LYS A 1 97 ? -1.310 -4.545 -13.334 1.00 81.06 97 LYS A N 1
ATOM 783 C CA . LYS A 1 97 ? -0.214 -5.484 -13.575 1.00 81.06 97 LYS A CA 1
ATOM 784 C C . LYS A 1 97 ? 0.222 -6.196 -12.287 1.00 81.06 97 LYS A C 1
ATOM 786 O O . LYS A 1 97 ? 1.236 -6.888 -12.303 1.00 81.06 97 LYS A O 1
ATOM 791 N N . GLY A 1 98 ? -0.533 -6.067 -11.194 1.00 82.69 98 GLY A N 1
ATOM 792 C CA . GLY A 1 98 ? -0.266 -6.747 -9.926 1.00 82.69 98 GLY A CA 1
ATOM 793 C C . GLY A 1 98 ? 0.398 -5.891 -8.847 1.00 82.69 98 GLY A C 1
ATOM 794 O O . GLY A 1 98 ? 0.723 -6.432 -7.791 1.00 82.69 98 GLY A O 1
ATOM 795 N N . ALA A 1 99 ? 0.574 -4.581 -9.055 1.00 86.44 99 ALA A N 1
ATOM 796 C CA . ALA A 1 99 ? 1.024 -3.659 -8.010 1.00 86.44 99 ALA A CA 1
ATOM 797 C C . ALA A 1 99 ? 0.039 -2.501 -7.812 1.00 86.44 99 ALA A C 1
ATOM 799 O O . ALA A 1 99 ? -0.467 -1.928 -8.773 1.00 86.44 99 ALA A O 1
ATOM 800 N N . ALA A 1 100 ? -0.181 -2.120 -6.563 1.00 90.75 100 ALA A N 1
ATOM 801 C CA . ALA A 1 100 ? -0.978 -0.965 -6.203 1.00 90.75 100 ALA A CA 1
ATOM 802 C C . ALA A 1 100 ? -0.130 0.067 -5.465 1.00 90.75 100 ALA A C 1
ATOM 804 O O . ALA A 1 100 ? 0.785 -0.264 -4.708 1.00 90.75 100 ALA A O 1
ATOM 805 N N . LEU A 1 101 ? -0.453 1.327 -5.716 1.00 92.69 101 LEU A N 1
ATOM 806 C CA . LEU A 1 101 ? 0.052 2.485 -5.007 1.00 92.69 101 LEU A CA 1
ATOM 807 C C . LEU A 1 101 ? -1.034 2.934 -4.040 1.00 92.69 101 LEU A C 1
ATOM 809 O O . LEU A 1 101 ? -2.152 3.227 -4.456 1.00 92.69 101 LEU A O 1
ATOM 813 N N . ILE A 1 102 ? -0.693 2.987 -2.763 1.00 93.44 102 ILE A N 1
ATOM 814 C CA . ILE A 1 102 ? -1.555 3.492 -1.706 1.00 93.44 102 ILE A CA 1
ATOM 815 C C . ILE A 1 102 ? -1.002 4.846 -1.265 1.00 93.44 102 ILE A C 1
ATOM 817 O O . ILE A 1 102 ? 0.120 4.916 -0.760 1.00 93.44 102 ILE A O 1
ATOM 821 N N . GLU A 1 103 ? -1.777 5.913 -1.436 1.00 94.56 103 GLU A N 1
ATOM 822 C CA . GLU A 1 103 ? -1.497 7.193 -0.783 1.00 94.56 103 GLU A CA 1
ATOM 823 C C . GLU A 1 103 ? -2.018 7.150 0.654 1.00 94.56 103 GLU A C 1
ATOM 825 O O . GLU A 1 103 ? -3.157 6.746 0.905 1.00 94.56 103 GLU A O 1
ATOM 830 N N . LEU A 1 104 ? -1.185 7.587 1.594 1.00 93.06 104 LEU A N 1
ATOM 831 C CA . LEU A 1 104 ? -1.432 7.504 3.025 1.00 93.06 104 LEU A CA 1
ATOM 832 C C . LEU A 1 104 ? -1.611 8.890 3.645 1.00 93.06 104 LEU A C 1
ATOM 834 O O . LEU A 1 104 ? -1.054 9.884 3.182 1.00 93.06 104 LEU A O 1
ATOM 838 N N . SER A 1 105 ? -2.373 8.954 4.728 1.00 91.94 105 SER A N 1
ATOM 839 C CA . SER A 1 105 ? -2.609 10.163 5.514 1.00 91.94 105 SER A CA 1
ATOM 840 C C . SER A 1 105 ? -2.349 9.894 6.992 1.00 91.94 105 SER A C 1
ATOM 842 O O . SER A 1 105 ? -2.577 8.788 7.474 1.00 91.94 105 SER A O 1
ATOM 844 N N . TYR A 1 106 ? -1.890 10.914 7.717 1.00 87.12 106 TYR A N 1
ATOM 845 C CA . TYR A 1 106 ? -1.868 10.891 9.185 1.00 87.12 106 TYR A CA 1
ATOM 846 C C . TYR A 1 106 ? -3.260 11.148 9.780 1.00 87.12 106 TYR A C 1
ATOM 848 O O . TYR A 1 106 ? -3.527 10.770 10.916 1.00 87.12 106 TYR A O 1
ATOM 856 N N . ASP A 1 107 ? -4.138 11.789 9.005 1.00 84.38 107 ASP A N 1
ATOM 857 C CA . ASP A 1 107 ? -5.491 12.147 9.410 1.00 84.38 107 ASP A CA 1
ATOM 858 C C . ASP A 1 107 ? -6.516 11.190 8.791 1.00 84.38 107 ASP A C 1
ATOM 860 O O . ASP A 1 107 ? -6.472 10.907 7.589 1.00 84.38 107 ASP A O 1
ATOM 864 N N . GLN A 1 108 ? -7.471 10.756 9.614 1.00 72.38 108 GLN A N 1
ATOM 865 C CA . GLN A 1 108 ? -8.677 10.043 9.200 1.00 72.38 108 GLN A CA 1
ATOM 866 C C . GLN A 1 108 ? -9.681 11.073 8.652 1.00 72.38 108 GLN A C 1
ATOM 868 O O . GLN A 1 108 ? -10.455 11.660 9.410 1.00 72.38 108 GLN A O 1
ATOM 873 N N . THR A 1 109 ? -9.623 11.373 7.353 1.00 55.41 109 THR A N 1
ATOM 874 C CA . THR A 1 109 ? -10.535 12.330 6.685 1.00 55.41 109 THR A CA 1
ATOM 875 C C . THR A 1 109 ? -11.241 11.734 5.490 1.00 55.41 109 THR A C 1
ATOM 877 O O . THR A 1 109 ? -10.540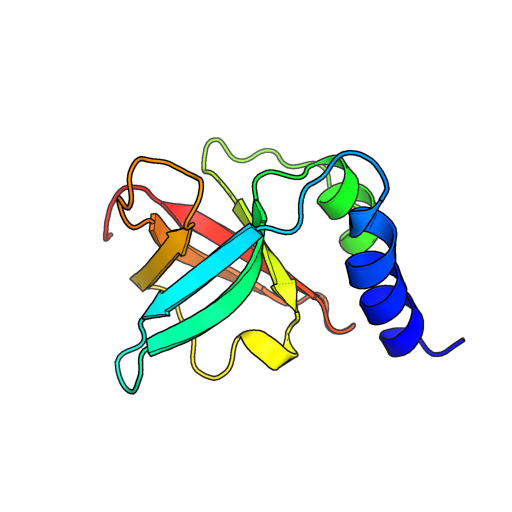 11.093 4.675 1.00 55.41 109 THR A O 1
#

Foldseek 3Di:
DALLVVVVVLLVVVCVPPFPFWWKWWADPPDIDIFTWRKQDQVSCCVQVVDGDPDPFIKIKGWPVRCVVPDFQIWMFTVPPDVRQTWTFHDWADPVSGMIMTTTHSDRD